Protein AF-A0A496YSN3-F1 (afdb_monomer)

Structure (mmCIF, N/CA/C/O backbone):
data_AF-A0A496YSN3-F1
#
_entry.id   AF-A0A496YSN3-F1
#
loop_
_atom_site.group_PDB
_atom_site.id
_atom_site.type_symbol
_atom_site.label_atom_id
_atom_site.label_alt_id
_atom_site.label_comp_id
_atom_site.label_asym_id
_atom_site.label_entity_id
_atom_site.label_seq_id
_atom_site.pdbx_PDB_ins_code
_atom_site.Cartn_x
_atom_site.Cartn_y
_atom_site.Cartn_z
_atom_site.occupancy
_atom_site.B_iso_or_equiv
_atom_site.auth_seq_id
_atom_site.auth_comp_id
_atom_site.auth_asym_id
_atom_site.auth_atom_id
_atom_site.pdbx_PDB_model_num
ATOM 1 N N . MET A 1 1 ? -10.329 -2.870 -14.175 1.00 47.78 1 MET A N 1
ATOM 2 C CA . MET A 1 1 ? -10.065 -2.255 -12.852 1.00 47.78 1 MET A CA 1
ATOM 3 C C . MET A 1 1 ? -11.138 -2.594 -11.816 1.00 47.78 1 MET A C 1
ATOM 5 O O . MET A 1 1 ? -10.763 -2.886 -10.695 1.00 47.78 1 MET A O 1
ATOM 9 N N . ALA A 1 2 ? -12.436 -2.619 -12.154 1.00 46.38 2 ALA A N 1
ATOM 10 C CA . ALA A 1 2 ? -13.511 -2.840 -11.170 1.00 46.38 2 ALA A CA 1
ATOM 11 C C . ALA A 1 2 ? -13.674 -4.287 -10.649 1.00 46.38 2 ALA A C 1
ATOM 13 O O . ALA A 1 2 ? -14.311 -4.493 -9.624 1.00 46.38 2 ALA A O 1
ATOM 14 N N . GLU A 1 3 ? -13.124 -5.300 -11.326 1.00 49.72 3 GLU A N 1
ATOM 15 C CA . GLU A 1 3 ? -13.381 -6.705 -10.958 1.00 49.72 3 GLU A CA 1
ATOM 16 C C . GLU A 1 3 ? -12.546 -7.220 -9.786 1.00 49.72 3 GLU A C 1
ATOM 18 O O . GLU A 1 3 ? -12.976 -8.143 -9.104 1.00 49.72 3 GLU A O 1
ATOM 23 N N . VAL A 1 4 ? -11.400 -6.590 -9.522 1.00 53.25 4 VAL A N 1
ATOM 24 C CA . VAL A 1 4 ? -10.466 -6.967 -8.446 1.00 53.25 4 VAL A CA 1
ATOM 25 C C . VAL A 1 4 ? -11.091 -6.787 -7.062 1.00 53.25 4 VAL A C 1
ATOM 27 O O . VAL A 1 4 ? -10.633 -7.385 -6.109 1.00 53.25 4 VAL A O 1
ATOM 30 N N . PHE A 1 5 ? -12.146 -5.983 -6.940 1.00 57.41 5 PHE A N 1
ATOM 31 C CA . PHE A 1 5 ? -12.686 -5.571 -5.645 1.00 57.41 5 PHE A CA 1
ATOM 32 C C . PHE A 1 5 ? -14.054 -6.194 -5.329 1.00 57.41 5 PHE A C 1
ATOM 34 O O . PHE A 1 5 ? -14.679 -5.797 -4.350 1.00 57.41 5 PHE A O 1
ATOM 41 N N . LYS A 1 6 ? -14.490 -7.189 -6.133 1.00 52.16 6 LYS A N 1
ATOM 42 C CA . LYS A 1 6 ? -15.790 -7.901 -6.044 1.00 52.16 6 LYS A CA 1
ATOM 43 C C . LYS A 1 6 ? -16.115 -8.503 -4.685 1.00 52.16 6 LYS A C 1
ATOM 45 O O . LYS A 1 6 ? -17.292 -8.652 -4.377 1.00 52.16 6 LYS A O 1
ATOM 50 N N . ASP A 1 7 ? -15.102 -8.753 -3.870 1.00 53.47 7 ASP A N 1
ATOM 51 C CA . ASP A 1 7 ? -15.241 -9.431 -2.585 1.00 53.47 7 ASP A CA 1
ATOM 52 C C . ASP A 1 7 ? -15.244 -8.477 -1.370 1.00 53.47 7 ASP A C 1
ATOM 54 O O . ASP A 1 7 ? -15.430 -8.908 -0.230 1.00 53.47 7 ASP A O 1
ATOM 58 N N . MET A 1 8 ? -15.037 -7.168 -1.575 1.00 57.72 8 MET A N 1
ATOM 59 C CA . MET A 1 8 ? -15.135 -6.188 -0.490 1.00 57.72 8 MET A CA 1
ATOM 60 C C . MET A 1 8 ? -16.610 -5.963 -0.144 1.00 57.72 8 MET A C 1
ATOM 62 O O . MET A 1 8 ? -17.381 -5.533 -1.000 1.00 57.72 8 MET A O 1
ATOM 66 N N . GLU A 1 9 ? -16.983 -6.266 1.105 1.00 50.59 9 GLU A N 1
ATOM 67 C CA . GLU A 1 9 ? -18.349 -6.178 1.641 1.00 50.59 9 GLU A CA 1
ATOM 68 C C . GLU A 1 9 ? -19.124 -4.956 1.117 1.00 50.59 9 GLU A C 1
ATOM 70 O O . GLU A 1 9 ? -18.581 -3.846 1.015 1.00 50.59 9 GLU A O 1
ATOM 75 N N . GLU A 1 10 ? -20.393 -5.196 0.765 1.00 45.56 10 GLU A N 1
ATOM 76 C CA . GLU A 1 10 ? -21.364 -4.263 0.182 1.00 45.56 10 GLU A CA 1
ATOM 77 C C . GLU A 1 10 ? -21.375 -2.902 0.906 1.00 45.56 10 GLU A C 1
ATOM 79 O O . GLU A 1 10 ? -22.113 -2.676 1.858 1.00 45.56 10 GLU A O 1
ATOM 84 N N . GLY A 1 11 ? -20.521 -1.972 0.472 1.00 52.59 11 GLY A N 1
ATOM 85 C CA . GLY A 1 11 ? -20.458 -0.619 1.036 1.00 52.59 11 GLY A CA 1
ATOM 86 C C . GLY A 1 11 ? -19.136 0.120 0.833 1.00 52.59 11 GLY A C 1
ATOM 87 O O . GLY A 1 11 ? -19.124 1.349 0.814 1.00 52.59 11 GLY A O 1
ATOM 88 N N . ASN A 1 12 ? -18.023 -0.591 0.618 1.00 55.81 12 ASN A N 1
ATOM 89 C CA . ASN A 1 12 ? -16.700 0.042 0.461 1.00 55.81 12 ASN A CA 1
ATOM 90 C C . ASN A 1 12 ? -16.291 0.347 -0.992 1.00 55.81 12 ASN A C 1
ATOM 92 O O . ASN A 1 12 ? -15.245 0.951 -1.230 1.00 55.81 12 ASN A O 1
ATOM 96 N N . TRP A 1 13 ? -17.134 -0.015 -1.957 1.00 59.66 13 TRP A N 1
ATOM 97 C CA . TRP A 1 13 ? -16.904 0.131 -3.396 1.00 59.66 13 TRP A CA 1
ATOM 98 C C . TRP A 1 13 ? -16.615 1.553 -3.868 1.00 59.66 13 TRP A C 1
ATOM 100 O O . TRP A 1 13 ? -15.739 1.757 -4.705 1.00 59.66 13 TRP A O 1
ATOM 110 N N . ASP A 1 14 ? -17.301 2.538 -3.292 1.00 67.25 14 ASP A N 1
ATOM 111 C CA . ASP A 1 14 ? -17.106 3.956 -3.614 1.00 67.25 14 ASP A CA 1
ATOM 112 C C . ASP A 1 14 ? -15.719 4.470 -3.176 1.00 67.25 14 ASP A C 1
ATOM 114 O O . ASP A 1 14 ? -15.142 5.379 -3.773 1.00 67.25 14 ASP A O 1
ATOM 118 N N . ARG A 1 15 ? -15.123 3.832 -2.160 1.00 73.25 15 ARG A N 1
ATOM 119 C CA . ARG A 1 15 ? -13.847 4.258 -1.569 1.00 73.25 15 ARG A CA 1
ATOM 120 C C . ARG A 1 15 ? -12.636 3.681 -2.283 1.00 73.25 15 ARG A C 1
ATOM 122 O O . ARG A 1 15 ? -11.553 4.243 -2.164 1.00 73.25 15 ARG A O 1
ATOM 129 N N . VAL A 1 16 ? -12.797 2.602 -3.047 1.00 72.75 16 VAL A N 1
ATOM 130 C CA . VAL A 1 16 ? -11.694 1.935 -3.753 1.00 72.75 16 VAL A CA 1
ATOM 131 C C . VAL A 1 16 ? -11.078 2.810 -4.857 1.00 72.75 16 VAL A C 1
ATOM 133 O O . VAL A 1 16 ? -9.854 2.947 -4.871 1.00 72.75 16 VAL A O 1
ATOM 136 N N . PRO A 1 17 ? -11.846 3.461 -5.755 1.00 75.50 17 PRO A N 1
ATOM 137 C CA . PRO A 1 17 ? -11.270 4.390 -6.729 1.00 75.50 17 PRO A CA 1
ATOM 138 C C . PRO A 1 17 ? -10.507 5.533 -6.051 1.00 75.50 17 PRO A C 1
ATOM 140 O O . PRO A 1 17 ? -9.407 5.891 -6.469 1.00 75.50 17 PRO A O 1
ATOM 143 N N . LYS A 1 18 ? -11.063 6.058 -4.953 1.00 81.38 18 LYS A N 1
ATOM 144 C CA . LYS A 1 18 ? -10.453 7.134 -4.167 1.00 81.38 18 LYS A CA 1
ATOM 145 C C . LYS A 1 18 ? -9.177 6.681 -3.458 1.00 81.38 18 LYS A C 1
ATOM 147 O O . LYS A 1 18 ? -8.200 7.423 -3.442 1.00 81.38 18 LYS A O 1
ATOM 152 N N . LEU A 1 19 ? -9.157 5.451 -2.943 1.00 82.44 19 LEU A N 1
ATOM 153 C CA . LEU A 1 19 ? -7.966 4.799 -2.402 1.00 82.44 19 LEU A CA 1
ATOM 154 C C . LEU A 1 19 ? -6.875 4.732 -3.472 1.00 82.44 19 LEU A C 1
ATOM 156 O O . LEU A 1 19 ? -5.779 5.226 -3.241 1.00 82.44 19 LEU A O 1
ATOM 160 N N . VAL A 1 20 ? -7.178 4.182 -4.651 1.00 80.75 20 VAL A N 1
ATOM 161 C CA . VAL A 1 20 ? -6.218 4.070 -5.761 1.00 80.75 20 VAL A CA 1
ATOM 162 C C . VAL A 1 20 ? -5.677 5.448 -6.156 1.00 80.75 20 VAL A C 1
ATOM 164 O O . VAL A 1 20 ? -4.465 5.608 -6.274 1.00 80.75 20 VAL A O 1
ATOM 167 N N . GLU A 1 21 ? -6.526 6.472 -6.265 1.00 83.19 21 GLU A N 1
ATOM 168 C CA . GLU A 1 21 ? -6.072 7.839 -6.551 1.00 83.19 21 GLU A CA 1
ATOM 169 C C . GLU A 1 21 ? -5.128 8.383 -5.462 1.00 83.19 21 GLU A C 1
ATOM 171 O O . GLU A 1 21 ? -4.058 8.915 -5.770 1.00 83.19 21 GLU A O 1
ATOM 176 N N . MET A 1 22 ? -5.483 8.224 -4.182 1.00 83.19 22 MET A N 1
ATOM 177 C CA . MET A 1 22 ? -4.655 8.677 -3.058 1.00 83.19 22 MET A CA 1
ATOM 178 C C . MET A 1 22 ? -3.320 7.929 -2.983 1.00 83.19 22 MET A C 1
ATOM 180 O O . MET A 1 22 ? -2.295 8.542 -2.686 1.00 83.19 22 MET A O 1
ATOM 184 N N . LEU A 1 23 ? -3.304 6.632 -3.306 1.00 83.12 23 LEU A N 1
ATOM 185 C CA . LEU A 1 23 ? -2.076 5.846 -3.428 1.00 83.12 23 LEU A CA 1
ATOM 186 C C . LEU A 1 23 ? -1.198 6.372 -4.570 1.00 83.12 23 LEU A C 1
ATOM 188 O O . LEU A 1 23 ? 0.004 6.535 -4.380 1.00 83.12 23 LEU A O 1
ATOM 192 N N . GLY A 1 24 ? -1.795 6.706 -5.718 1.00 81.75 24 GLY A N 1
ATOM 193 C CA . GLY A 1 24 ? -1.094 7.318 -6.849 1.00 81.75 24 GLY A CA 1
ATOM 194 C C . GLY A 1 24 ? -0.461 8.668 -6.500 1.00 81.75 24 GLY A C 1
ATOM 195 O O . GLY A 1 24 ? 0.702 8.900 -6.817 1.00 81.75 24 GLY A O 1
ATOM 196 N N . ARG A 1 25 ? -1.191 9.541 -5.790 1.00 81.38 25 ARG A N 1
ATOM 197 C CA . ARG A 1 25 ? -0.677 10.845 -5.321 1.00 81.38 25 ARG A CA 1
ATOM 198 C C . ARG A 1 25 ? 0.387 10.713 -4.229 1.00 81.38 25 ARG A C 1
ATOM 200 O O . ARG A 1 25 ? 1.295 11.534 -4.159 1.00 81.38 25 ARG A O 1
ATOM 207 N N . GLY A 1 26 ? 0.246 9.718 -3.355 1.00 76.50 26 GLY A N 1
ATOM 208 C CA . GLY A 1 26 ? 1.165 9.455 -2.248 1.00 76.50 26 GLY A CA 1
ATOM 209 C C . GLY A 1 26 ? 2.425 8.689 -2.650 1.00 76.50 26 GLY A C 1
ATOM 210 O O . GLY A 1 26 ? 3.349 8.586 -1.843 1.00 76.50 26 GLY A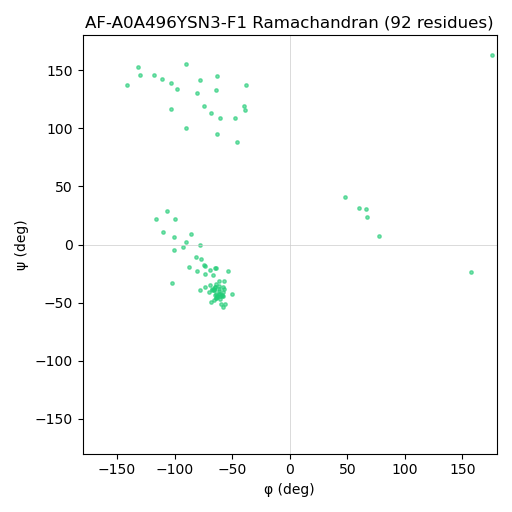 O 1
ATOM 211 N N . ALA A 1 27 ? 2.471 8.146 -3.868 1.00 80.25 27 ALA A N 1
ATOM 212 C CA . ALA A 1 27 ? 3.624 7.420 -4.368 1.00 80.25 27 ALA A CA 1
ATOM 213 C C . ALA A 1 27 ? 4.712 8.370 -4.871 1.00 80.25 27 ALA A C 1
ATOM 215 O O . ALA A 1 27 ? 4.482 9.249 -5.701 1.00 80.25 27 ALA A O 1
ATOM 216 N N . MET A 1 28 ? 5.941 8.144 -4.416 1.00 76.25 28 MET A N 1
ATOM 217 C CA . MET A 1 28 ? 7.108 8.903 -4.851 1.00 76.25 28 MET A CA 1
ATOM 218 C C . MET A 1 28 ? 7.904 8.060 -5.844 1.00 76.25 28 MET A C 1
ATOM 220 O O . MET A 1 28 ? 8.377 6.973 -5.516 1.00 76.25 28 MET A O 1
ATOM 224 N N . GLY A 1 29 ? 8.014 8.532 -7.088 1.00 76.94 29 GLY A N 1
ATOM 225 C CA . GLY A 1 29 ? 8.689 7.780 -8.153 1.00 76.94 29 GLY A CA 1
ATOM 226 C C . GLY A 1 29 ? 8.043 6.420 -8.445 1.00 76.94 29 GLY A C 1
ATOM 227 O O . GLY A 1 29 ? 8.751 5.474 -8.768 1.00 76.94 29 GLY A O 1
ATOM 228 N N . GLY A 1 30 ? 6.720 6.305 -8.270 1.00 82.44 30 GLY A N 1
ATOM 229 C CA . GLY A 1 30 ? 5.981 5.052 -8.456 1.00 82.44 30 GLY A CA 1
ATOM 230 C C . GLY A 1 30 ? 6.109 4.059 -7.298 1.00 82.44 30 GLY A C 1
ATOM 231 O O . GLY A 1 30 ? 5.622 2.943 -7.417 1.00 82.44 30 GLY A O 1
ATOM 232 N N . ARG A 1 31 ? 6.732 4.440 -6.176 1.00 84.38 31 ARG A N 1
ATOM 233 C CA . ARG A 1 31 ? 6.882 3.589 -4.989 1.00 84.38 31 ARG A CA 1
ATOM 234 C C . ARG A 1 31 ? 6.054 4.108 -3.821 1.00 84.38 31 ARG A C 1
ATOM 236 O O . ARG A 1 31 ? 5.964 5.316 -3.603 1.00 84.38 31 ARG A O 1
ATOM 243 N N . ILE A 1 32 ? 5.481 3.190 -3.050 1.00 86.25 32 ILE A N 1
ATOM 244 C CA . ILE A 1 32 ? 4.666 3.481 -1.871 1.00 86.25 32 ILE A CA 1
ATOM 245 C C . ILE A 1 32 ? 4.946 2.473 -0.754 1.00 86.25 32 ILE A C 1
ATOM 247 O O . ILE A 1 32 ? 5.073 1.275 -0.996 1.00 86.25 32 ILE A O 1
ATOM 251 N N . SER A 1 33 ? 5.061 2.937 0.489 1.00 86.25 33 SER A N 1
ATOM 252 C CA . SER A 1 33 ? 5.300 2.055 1.634 1.00 86.25 33 SER A CA 1
ATOM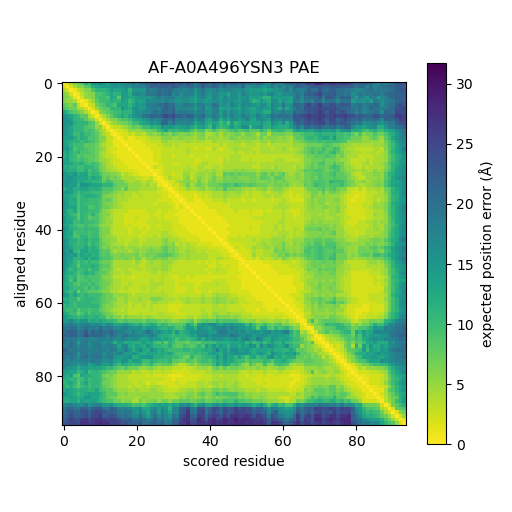 253 C C . SER A 1 33 ? 4.006 1.565 2.270 1.00 86.25 33 SER A C 1
ATOM 255 O O . SER A 1 33 ? 2.967 2.224 2.212 1.00 86.25 33 SER A O 1
ATOM 257 N N . ALA A 1 34 ? 4.076 0.419 2.948 1.00 83.75 34 ALA A N 1
ATOM 258 C CA . ALA A 1 34 ? 2.954 -0.118 3.712 1.00 83.75 34 ALA A CA 1
ATOM 259 C C . ALA A 1 34 ? 2.442 0.855 4.787 1.00 83.75 34 ALA A C 1
ATOM 261 O O . ALA A 1 34 ? 1.246 0.875 5.069 1.00 83.75 34 ALA A O 1
ATOM 262 N N . LEU A 1 35 ? 3.322 1.683 5.364 1.00 84.81 35 LEU A N 1
ATOM 263 C CA . LEU A 1 35 ? 2.917 2.750 6.281 1.00 84.81 35 LEU A CA 1
ATOM 264 C C . LEU A 1 35 ? 2.032 3.776 5.576 1.00 84.81 35 LEU A C 1
ATOM 266 O O . LEU A 1 35 ? 0.978 4.121 6.101 1.00 84.81 35 LEU A O 1
ATOM 270 N N . LYS A 1 36 ? 2.407 4.208 4.367 1.00 84.69 36 LYS A N 1
ATOM 271 C CA . LYS A 1 36 ? 1.602 5.177 3.624 1.00 84.69 36 LYS A CA 1
ATOM 272 C C . LYS A 1 36 ? 0.248 4.604 3.214 1.00 84.69 36 LYS A C 1
ATOM 274 O O . LYS A 1 36 ? -0.763 5.284 3.337 1.00 84.69 36 LYS A O 1
ATOM 279 N N . ILE A 1 37 ? 0.211 3.331 2.815 1.00 85.81 37 ILE A N 1
ATOM 280 C CA . ILE A 1 37 ? -1.046 2.614 2.550 1.00 85.81 37 ILE A CA 1
ATOM 281 C C . ILE A 1 37 ? -1.928 2.597 3.808 1.00 85.81 37 ILE A C 1
ATOM 283 O O . ILE A 1 37 ? -3.118 2.892 3.720 1.00 85.81 37 ILE A O 1
ATOM 287 N N . LYS A 1 38 ? -1.349 2.315 4.984 1.00 86.56 38 LYS A N 1
ATOM 288 C CA . LYS A 1 38 ? -2.060 2.348 6.273 1.00 86.56 38 LYS A CA 1
ATOM 289 C C . LYS A 1 38 ? -2.617 3.731 6.600 1.00 86.56 38 LYS A C 1
ATOM 291 O O . LYS A 1 38 ? -3.754 3.812 7.053 1.00 86.56 38 LYS A O 1
ATOM 296 N N . GLU A 1 39 ? -1.854 4.798 6.367 1.00 87.50 39 GLU A N 1
ATOM 297 C CA . GLU A 1 39 ? -2.329 6.174 6.559 1.00 87.50 39 GLU A CA 1
ATOM 298 C C . GLU A 1 39 ? -3.538 6.475 5.673 1.00 87.50 39 GLU A C 1
ATOM 300 O O . GLU A 1 39 ? -4.582 6.864 6.190 1.00 87.50 39 GLU A O 1
ATOM 305 N N . VAL A 1 40 ? -3.442 6.198 4.369 1.00 86.75 40 VAL A N 1
ATOM 306 C CA . VAL A 1 40 ? -4.545 6.437 3.424 1.00 86.75 40 VAL A CA 1
ATOM 307 C C . VAL A 1 40 ? -5.779 5.608 3.798 1.00 86.75 40 VAL A C 1
ATOM 309 O O . VAL A 1 40 ? -6.900 6.114 3.800 1.00 86.75 40 VAL A O 1
ATOM 312 N N . CYS A 1 41 ? -5.596 4.342 4.179 1.00 84.88 41 CYS A N 1
ATOM 313 C CA . CYS A 1 41 ? -6.705 3.506 4.637 1.00 84.88 41 CYS A CA 1
ATOM 314 C C . CYS A 1 41 ? -7.321 4.037 5.937 1.00 84.88 41 CYS A C 1
ATOM 316 O O . CYS A 1 41 ? -8.537 3.981 6.095 1.00 84.88 41 CYS A O 1
ATOM 318 N N . LYS A 1 42 ? -6.520 4.584 6.859 1.00 85.81 42 LYS A N 1
ATOM 319 C CA . LYS A 1 42 ? -7.025 5.239 8.073 1.00 85.81 42 LYS A CA 1
ATOM 320 C C . LYS A 1 42 ? -7.872 6.466 7.729 1.00 85.81 42 LYS A C 1
ATOM 322 O O . LYS A 1 42 ? -8.950 6.614 8.296 1.00 85.81 42 LYS A O 1
ATOM 327 N N . GLU A 1 43 ? -7.423 7.302 6.793 1.00 85.44 43 GLU A N 1
ATOM 328 C CA . GLU A 1 43 ? -8.165 8.485 6.326 1.00 85.44 43 GLU A CA 1
ATOM 329 C C . GLU A 1 43 ? -9.511 8.122 5.679 1.00 85.44 43 GLU A C 1
ATOM 331 O O . GLU A 1 43 ? -10.483 8.861 5.810 1.00 85.44 43 GLU A O 1
ATOM 336 N N . LEU A 1 44 ? -9.594 6.955 5.035 1.00 82.06 44 LEU A N 1
ATOM 337 C CA . LEU A 1 44 ? -10.820 6.445 4.413 1.00 82.06 44 LEU A CA 1
ATOM 338 C C . LEU A 1 44 ? -11.684 5.582 5.353 1.00 82.06 44 LEU A C 1
ATOM 340 O O . LEU A 1 44 ? -12.716 5.057 4.925 1.00 82.06 44 LEU A O 1
ATOM 344 N N . GLY A 1 45 ? -11.287 5.420 6.621 1.00 82.81 45 GLY A N 1
ATOM 345 C CA . GLY A 1 45 ? -11.995 4.581 7.593 1.00 82.81 45 GLY A CA 1
ATOM 346 C C . GLY A 1 45 ? -11.956 3.084 7.260 1.00 82.81 45 GLY A C 1
ATOM 347 O O . GLY A 1 45 ? -12.903 2.368 7.558 1.00 82.81 45 GLY A O 1
ATOM 348 N N . MET A 1 46 ? -10.887 2.620 6.607 1.00 80.50 46 MET A N 1
ATOM 349 C CA . MET A 1 46 ? -10.676 1.247 6.119 1.00 80.50 46 MET A CA 1
ATOM 350 C C . MET A 1 46 ? -9.486 0.556 6.808 1.00 80.50 46 MET A C 1
ATOM 352 O O . MET A 1 46 ? -8.894 -0.369 6.254 1.00 80.50 46 MET A O 1
ATOM 356 N N . LEU A 1 47 ? -9.088 1.019 7.999 1.00 79.69 47 LEU A N 1
ATOM 357 C CA . LEU A 1 47 ? -7.885 0.536 8.689 1.00 79.69 47 LEU A CA 1
ATOM 358 C C . LEU A 1 47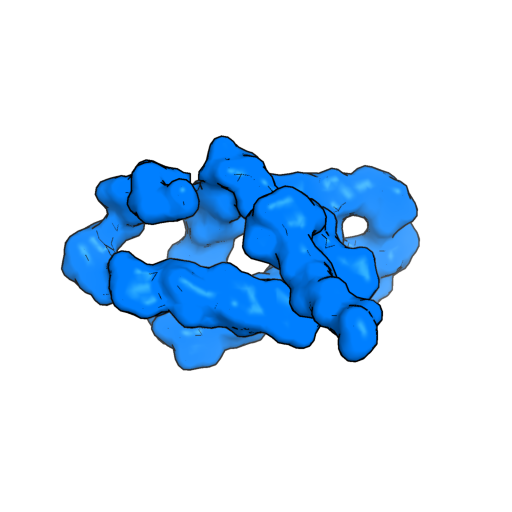 ? -7.920 -0.980 8.956 1.00 79.69 47 LEU A C 1
ATOM 360 O O . LEU A 1 47 ? -6.895 -1.645 8.831 1.00 79.69 47 LEU A O 1
ATOM 364 N N . GLU A 1 48 ? -9.095 -1.525 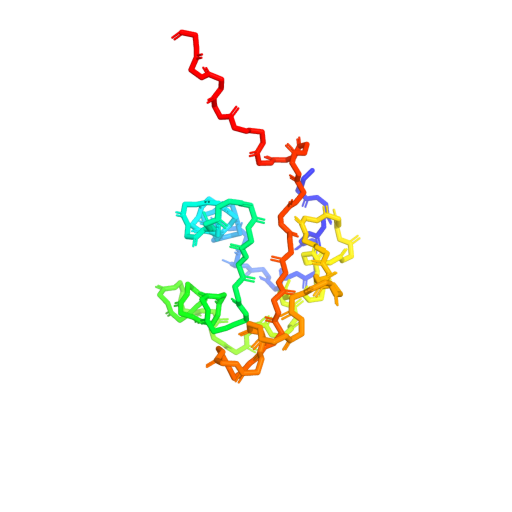9.270 1.00 80.19 48 GLU A N 1
ATOM 365 C CA . GLU A 1 48 ? -9.295 -2.955 9.551 1.00 80.19 48 GLU A CA 1
ATOM 366 C C . GLU A 1 48 ? -9.139 -3.836 8.302 1.00 80.19 48 GLU A C 1
ATOM 368 O O . GLU A 1 48 ? -8.826 -5.018 8.405 1.00 80.19 48 GLU A O 1
ATOM 373 N N . 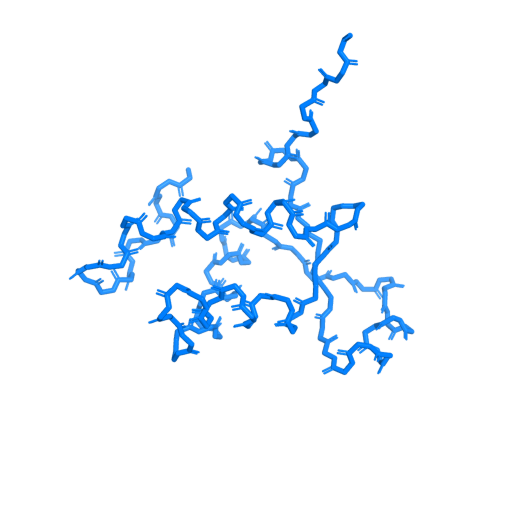ALA A 1 49 ? -9.293 -3.253 7.109 1.00 80.38 49 ALA A N 1
ATOM 374 C CA . ALA A 1 49 ? -9.210 -3.956 5.834 1.00 80.38 49 ALA A CA 1
ATOM 375 C C . ALA A 1 49 ? -7.855 -3.781 5.127 1.00 80.38 49 ALA A C 1
ATOM 377 O O . ALA A 1 49 ? -7.717 -4.223 3.989 1.00 80.38 49 ALA A O 1
ATOM 378 N N . VAL A 1 50 ? -6.854 -3.144 5.753 1.00 83.50 50 VAL A N 1
ATOM 379 C CA . VAL A 1 50 ? -5.569 -2.818 5.102 1.00 83.50 50 VAL A CA 1
ATOM 380 C C . VAL A 1 50 ? -4.878 -4.047 4.524 1.00 83.50 50 VAL A C 1
ATOM 382 O O . VAL A 1 50 ? -4.466 -4.025 3.366 1.00 83.50 50 VAL A O 1
ATOM 385 N N . ASP A 1 51 ? -4.718 -5.109 5.312 1.00 84.38 51 ASP A N 1
ATOM 38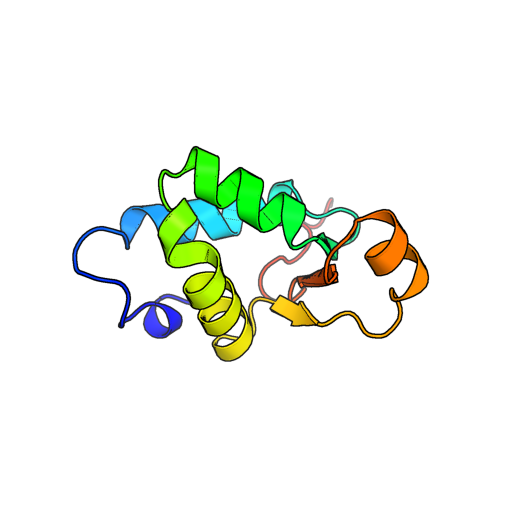6 C CA . ASP A 1 51 ? -3.983 -6.293 4.862 1.00 84.38 51 ASP A CA 1
ATOM 387 C C . ASP A 1 51 ? -4.715 -7.000 3.712 1.00 84.38 51 ASP A C 1
ATOM 389 O O . ASP A 1 51 ? -4.083 -7.403 2.732 1.00 84.38 51 ASP A O 1
ATOM 393 N N . ARG A 1 52 ? -6.055 -7.047 3.771 1.00 83.62 52 ARG A N 1
ATOM 394 C CA . ARG A 1 52 ? -6.900 -7.547 2.677 1.00 83.62 52 ARG A CA 1
ATOM 395 C C . ARG A 1 52 ? -6.762 -6.672 1.431 1.00 83.62 52 ARG A C 1
ATOM 397 O O . ARG A 1 52 ? -6.520 -7.194 0.354 1.00 83.62 52 ARG A O 1
ATOM 404 N N . LEU A 1 53 ? -6.815 -5.349 1.573 1.00 83.00 53 LEU A N 1
ATOM 405 C CA . LEU A 1 53 ? -6.628 -4.399 0.474 1.00 83.00 53 LEU A CA 1
ATOM 406 C C . LEU A 1 53 ? -5.267 -4.551 -0.200 1.00 83.00 53 LEU A C 1
ATOM 408 O O . LEU A 1 53 ? -5.187 -4.550 -1.421 1.00 83.00 53 LEU A O 1
ATOM 412 N N . ILE A 1 54 ? -4.190 -4.705 0.571 1.00 85.19 54 ILE A N 1
ATOM 413 C CA . ILE A 1 54 ? -2.854 -4.942 0.013 1.00 85.19 54 ILE A CA 1
ATOM 414 C C . ILE A 1 54 ? -2.830 -6.250 -0.787 1.00 85.19 54 ILE A C 1
ATOM 416 O O . ILE A 1 54 ? -2.213 -6.292 -1.853 1.00 85.19 54 ILE A O 1
ATOM 420 N N . ALA A 1 55 ? -3.491 -7.304 -0.300 1.00 85.88 55 ALA A N 1
ATOM 421 C CA . ALA A 1 55 ? -3.601 -8.570 -1.018 1.00 85.88 55 ALA A CA 1
ATOM 422 C C . ALA A 1 55 ? -4.388 -8.419 -2.331 1.00 85.88 55 ALA A C 1
ATOM 424 O O . ALA A 1 55 ? -3.892 -8.844 -3.371 1.00 85.88 55 ALA A O 1
ATOM 425 N N . GLU A 1 56 ? -5.530 -7.731 -2.311 1.00 84.44 56 GLU A N 1
ATOM 426 C CA . GLU A 1 56 ? -6.346 -7.483 -3.507 1.00 84.44 56 GLU A CA 1
ATOM 427 C C . GLU A 1 56 ? -5.608 -6.603 -4.524 1.00 84.44 56 GLU A C 1
ATOM 429 O O . GLU A 1 56 ? -5.563 -6.912 -5.712 1.00 84.44 56 GLU A O 1
ATOM 434 N N . LEU A 1 57 ? -4.941 -5.536 -4.069 1.00 85.00 57 LEU A N 1
ATOM 435 C CA . LEU A 1 57 ? -4.133 -4.667 -4.929 1.00 85.00 57 LEU A CA 1
ATOM 436 C C . LEU A 1 57 ? -2.980 -5.436 -5.585 1.00 85.00 57 LEU A C 1
ATOM 438 O O . LEU A 1 57 ? -2.647 -5.172 -6.741 1.00 85.00 57 LEU A O 1
ATOM 442 N N . LYS A 1 58 ? -2.379 -6.396 -4.876 1.00 86.94 58 LYS A N 1
ATOM 443 C CA . LYS A 1 58 ? -1.381 -7.307 -5.447 1.00 86.94 58 LYS A CA 1
ATOM 444 C C . LYS A 1 58 ? -2.001 -8.270 -6.454 1.00 86.94 58 LYS A C 1
ATOM 446 O O . LYS A 1 58 ? -1.483 -8.397 -7.559 1.00 86.94 58 LYS A O 1
ATOM 451 N N . ALA A 1 59 ? -3.098 -8.930 -6.086 1.00 85.06 59 ALA A N 1
ATOM 452 C CA . ALA A 1 59 ? -3.785 -9.908 -6.925 1.00 85.06 59 ALA A CA 1
ATOM 453 C C . ALA A 1 59 ? -4.300 -9.280 -8.230 1.00 85.06 59 ALA A C 1
ATOM 455 O O . ALA A 1 59 ? -4.179 -9.870 -9.300 1.00 85.06 59 ALA A O 1
ATOM 456 N N . GLY A 1 60 ? -4.793 -8.044 -8.157 1.00 83.56 60 GLY A N 1
ATOM 457 C CA . GLY A 1 60 ? -5.232 -7.258 -9.305 1.00 83.56 60 GLY A CA 1
ATOM 458 C C . GLY A 1 60 ? -4.119 -6.620 -10.129 1.00 83.56 60 GLY A C 1
ATOM 459 O O . GLY A 1 60 ? -4.419 -5.911 -11.089 1.00 83.56 60 GLY A O 1
ATOM 460 N N . GLY A 1 61 ? -2.851 -6.813 -9.753 1.00 85.81 61 GLY A N 1
ATOM 461 C CA . GLY A 1 61 ? -1.706 -6.228 -10.447 1.00 85.81 61 GLY A CA 1
ATOM 462 C C . GLY A 1 61 ? -1.622 -4.705 -10.329 1.00 85.81 61 GLY A C 1
ATOM 463 O O . GLY A 1 61 ? -1.031 -4.064 -11.195 1.00 85.81 61 GLY A O 1
ATOM 464 N N . VAL A 1 62 ? -2.222 -4.114 -9.292 1.00 86.31 62 VAL A N 1
ATOM 465 C CA . VAL A 1 62 ? -2.148 -2.673 -9.008 1.00 86.31 62 VAL A CA 1
ATOM 466 C C . VAL A 1 62 ? -0.816 -2.312 -8.366 1.00 86.31 62 VAL A C 1
ATOM 468 O O . VAL A 1 62 ? -0.227 -1.285 -8.706 1.00 86.31 62 VAL A O 1
ATOM 471 N N . ILE A 1 63 ? -0.333 -3.177 -7.472 1.00 88.69 63 ILE A N 1
ATOM 472 C CA . ILE A 1 63 ? 0.953 -3.022 -6.797 1.00 88.69 63 ILE A CA 1
ATOM 473 C C . ILE A 1 63 ? 1.775 -4.312 -6.848 1.00 88.69 63 ILE A C 1
ATOM 475 O O . ILE A 1 63 ? 1.230 -5.414 -6.849 1.00 88.69 63 ILE A O 1
ATOM 479 N N . SER A 1 64 ? 3.095 -4.183 -6.797 1.00 88.19 64 SER A N 1
ATOM 480 C CA . SER A 1 64 ? 4.046 -5.295 -6.700 1.00 88.19 64 SER A CA 1
ATOM 481 C C . SER A 1 64 ? 5.052 -5.051 -5.570 1.00 88.19 64 SER A C 1
ATOM 483 O O . SER A 1 64 ? 5.393 -3.905 -5.298 1.00 88.19 64 SER A O 1
ATOM 485 N N . PRO A 1 65 ? 5.526 -6.084 -4.852 1.00 84.06 65 PRO A N 1
ATOM 486 C CA . PRO A 1 65 ? 6.559 -5.905 -3.833 1.00 84.06 65 PRO A CA 1
ATOM 487 C C . PRO A 1 65 ? 7.876 -5.433 -4.464 1.00 84.06 65 PRO A C 1
ATOM 489 O O . PRO A 1 65 ? 8.336 -6.027 -5.436 1.00 84.06 65 PRO A O 1
ATOM 492 N N . SER A 1 66 ? 8.50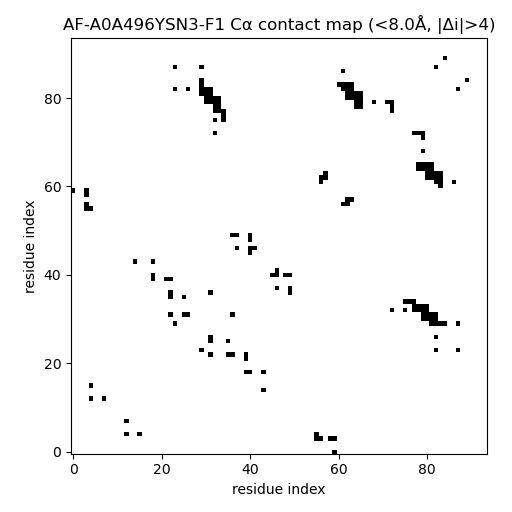0 -4.406 -3.882 1.00 81.38 66 SER A N 1
ATOM 493 C CA . SER A 1 66 ? 9.776 -3.881 -4.372 1.00 81.38 66 SER A CA 1
ATOM 494 C C . SER A 1 66 ? 10.957 -4.580 -3.702 1.00 81.38 66 SER A C 1
ATOM 496 O O . SER A 1 66 ? 11.325 -4.277 -2.565 1.00 81.38 66 SER A O 1
ATOM 498 N N . LEU A 1 67 ? 11.554 -5.548 -4.403 1.00 66.62 67 LEU A N 1
ATOM 499 C CA . LEU A 1 67 ? 12.660 -6.363 -3.881 1.00 66.62 67 LEU A CA 1
ATOM 500 C C . LEU A 1 67 ? 13.994 -5.596 -3.817 1.00 66.62 67 LEU A C 1
ATOM 502 O O . LEU A 1 67 ? 14.838 -5.907 -2.982 1.00 66.62 67 LEU A O 1
ATOM 506 N N . GLY A 1 68 ? 14.175 -4.564 -4.649 1.00 62.81 68 GLY A N 1
ATOM 507 C CA . GLY A 1 68 ? 15.374 -3.714 -4.650 1.00 62.81 68 GLY A CA 1
ATOM 508 C C . GLY A 1 68 ? 15.422 -2.682 -3.517 1.00 62.81 68 GLY A C 1
ATOM 509 O O . GLY A 1 68 ? 16.470 -2.095 -3.263 1.00 62.81 68 GLY A O 1
ATOM 510 N N . SER A 1 69 ? 14.311 -2.471 -2.806 1.00 61.00 69 SER A N 1
ATOM 511 C CA . SER A 1 69 ? 14.176 -1.428 -1.781 1.00 61.00 69 SER A CA 1
ATOM 512 C C . SER A 1 69 ? 14.339 -1.942 -0.348 1.00 61.00 69 SER A C 1
ATOM 514 O O . SER A 1 69 ? 13.894 -1.289 0.589 1.00 61.00 69 SER A O 1
ATOM 516 N 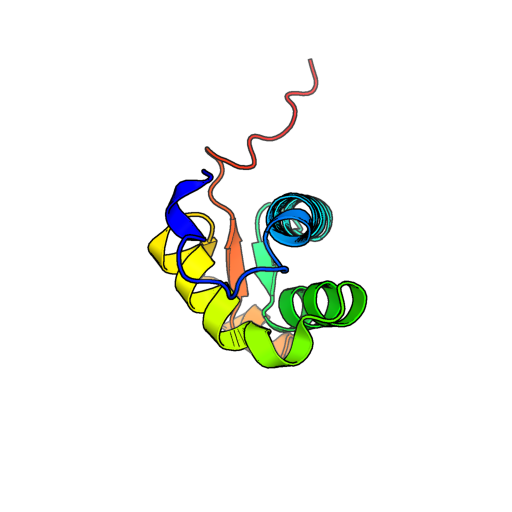N . PHE A 1 70 ? 15.003 -3.082 -0.134 1.00 60.50 70 PHE A N 1
ATOM 517 C CA . PHE A 1 70 ? 15.270 -3.635 1.205 1.00 60.50 70 PHE A CA 1
ATOM 518 C C . PHE A 1 70 ? 15.893 -2.636 2.215 1.00 60.50 70 PHE A C 1
ATOM 520 O O . PHE A 1 70 ? 15.427 -2.582 3.360 1.00 60.50 70 PHE A O 1
ATOM 527 N N . PRO A 1 71 ? 16.881 -1.794 1.837 1.00 63.41 71 PRO A N 1
ATOM 528 C CA . PRO A 1 71 ? 17.445 -0.789 2.745 1.00 63.41 71 PRO A CA 1
ATOM 529 C C . PRO A 1 71 ? 16.426 0.295 3.134 1.00 63.41 71 PRO A C 1
ATOM 531 O O . PRO A 1 71 ? 16.363 0.721 4.288 1.00 63.41 71 PRO A O 1
ATOM 534 N N . GLU A 1 72 ? 15.593 0.717 2.181 1.00 61.41 72 GLU A N 1
ATOM 535 C CA . GLU A 1 72 ? 14.528 1.705 2.385 1.00 61.41 72 GLU A CA 1
ATOM 536 C C . GLU A 1 72 ? 13.352 1.114 3.178 1.00 61.41 72 GLU A C 1
ATOM 538 O O . GLU A 1 72 ? 12.801 1.786 4.045 1.00 61.41 72 GLU A O 1
ATOM 543 N N . ALA A 1 73 ? 13.005 -0.158 2.961 1.00 61.38 73 ALA A N 1
ATOM 544 C CA . ALA A 1 73 ? 11.959 -0.874 3.694 1.00 61.38 73 ALA A CA 1
ATOM 545 C C . ALA A 1 73 ? 12.312 -1.018 5.183 1.00 61.38 73 ALA A C 1
ATOM 547 O O . ALA A 1 73 ? 11.448 -0.921 6.057 1.00 61.38 73 ALA A O 1
ATOM 548 N N . THR A 1 74 ? 13.605 -1.177 5.478 1.00 62.28 74 THR A N 1
ATOM 549 C CA . THR A 1 74 ? 14.123 -1.223 6.850 1.00 62.28 74 THR A CA 1
ATOM 550 C C . THR A 1 74 ? 14.040 0.153 7.523 1.00 62.28 74 THR A C 1
ATOM 552 O O . THR A 1 74 ? 13.605 0.248 8.670 1.00 62.28 74 THR A O 1
ATOM 555 N N . GLN A 1 75 ? 14.362 1.237 6.803 1.00 64.06 75 GLN A N 1
ATOM 556 C CA . GLN A 1 75 ? 14.205 2.612 7.308 1.00 64.06 75 GLN A CA 1
ATOM 557 C C . GLN A 1 75 ? 12.737 3.013 7.501 1.00 64.06 75 GLN A C 1
ATOM 559 O O . GLN A 1 75 ? 12.397 3.652 8.494 1.00 64.06 75 GLN A O 1
ATOM 564 N N . GLN A 1 76 ? 11.854 2.600 6.591 1.00 66.75 76 GLN A N 1
ATOM 565 C CA . GLN A 1 76 ? 10.418 2.876 6.663 1.00 66.75 76 GLN A CA 1
ATOM 566 C C . GLN A 1 76 ? 9.638 1.850 7.500 1.00 66.75 76 GLN A C 1
ATOM 568 O O . GLN A 1 76 ? 8.411 1.883 7.508 1.00 66.75 76 GLN A O 1
ATOM 573 N N . ARG A 1 77 ? 10.324 0.946 8.219 1.00 69.06 77 ARG A N 1
ATOM 574 C CA . ARG A 1 77 ? 9.727 -0.068 9.110 1.00 69.06 77 ARG A CA 1
ATOM 575 C C . ARG A 1 77 ? 8.565 -0.844 8.471 1.00 69.06 77 ARG A C 1
ATOM 577 O O . ARG A 1 77 ? 7.549 -1.101 9.118 1.00 69.06 77 ARG A O 1
ATOM 584 N N . GLY A 1 78 ? 8.694 -1.215 7.201 1.00 73.81 78 GLY A N 1
ATOM 585 C CA . GLY A 1 78 ? 7.646 -1.943 6.497 1.00 73.81 78 GLY A CA 1
ATOM 586 C C . GLY A 1 78 ? 7.952 -2.177 5.020 1.00 73.81 78 GLY A C 1
ATOM 587 O O . GLY A 1 78 ? 8.828 -1.522 4.456 1.00 73.81 78 GLY A O 1
ATOM 588 N N . PRO A 1 79 ? 7.235 -3.114 4.375 1.00 81.06 79 PRO A N 1
ATOM 589 C CA . PRO A 1 79 ? 7.457 -3.421 2.972 1.00 81.06 79 PRO A CA 1
ATOM 590 C C . PRO A 1 79 ? 7.143 -2.216 2.080 1.00 81.06 79 PRO A C 1
ATOM 592 O O . PRO A 1 79 ? 6.220 -1.439 2.347 1.00 81.06 79 PRO A O 1
ATOM 595 N N . ILE A 1 80 ? 7.922 -2.088 1.009 1.00 86.06 80 ILE A N 1
ATOM 596 C CA . ILE A 1 80 ? 7.724 -1.100 -0.050 1.00 86.06 80 ILE A CA 1
ATOM 597 C C . ILE A 1 80 ? 7.113 -1.807 -1.254 1.00 86.06 80 ILE A C 1
ATOM 599 O O . ILE A 1 80 ? 7.496 -2.926 -1.604 1.00 86.06 80 ILE A O 1
ATOM 603 N N . TYR A 1 81 ? 6.159 -1.134 -1.876 1.00 88.25 81 TYR A N 1
ATOM 604 C CA . TYR A 1 81 ? 5.459 -1.581 -3.061 1.00 88.25 81 TYR A CA 1
ATOM 605 C C . TYR A 1 81 ? 5.721 -0.622 -4.218 1.00 88.25 81 TYR A C 1
ATOM 607 O O . TYR A 1 81 ? 5.852 0.585 -4.031 1.00 88.25 81 TYR A O 1
ATOM 615 N N . GLU A 1 82 ? 5.779 -1.170 -5.418 1.00 88.75 82 GLU A N 1
ATOM 616 C CA . GLU A 1 82 ? 5.790 -0.443 -6.678 1.00 88.75 82 GLU A CA 1
ATOM 617 C C . GLU A 1 82 ? 4.377 -0.423 -7.246 1.00 88.75 82 GLU A C 1
ATOM 619 O O . GLU A 1 82 ? 3.687 -1.441 -7.256 1.00 88.75 82 GLU A O 1
ATOM 624 N N . LEU A 1 83 ? 3.939 0.746 -7.693 1.00 86.75 83 LEU A N 1
ATOM 625 C CA . LEU A 1 83 ? 2.694 0.929 -8.416 1.00 86.75 83 LEU A CA 1
ATOM 626 C C . LEU A 1 83 ? 2.871 0.478 -9.865 1.00 86.75 83 LEU A C 1
ATOM 628 O O . LEU A 1 83 ? 3.890 0.768 -10.491 1.00 86.75 83 LEU A O 1
ATOM 632 N N . ASN A 1 84 ? 1.851 -0.166 -10.425 1.00 85.44 84 ASN A N 1
ATOM 633 C CA . ASN A 1 84 ? 1.873 -0.573 -11.822 1.00 85.44 84 ASN A CA 1
ATOM 634 C C . ASN A 1 84 ? 1.819 0.657 -12.758 1.00 85.44 84 ASN A C 1
ATOM 636 O O . ASN A 1 84 ? 0.782 1.326 -12.840 1.00 85.44 84 ASN A O 1
ATOM 640 N N . PRO A 1 85 ? 2.883 0.955 -13.523 1.00 79.56 85 PRO A N 1
ATOM 641 C CA . PRO A 1 85 ? 2.942 2.153 -14.356 1.00 79.56 85 PRO A CA 1
ATOM 642 C C . PRO A 1 85 ? 1.893 2.172 -15.474 1.00 79.56 85 PRO A C 1
ATOM 644 O O . PRO A 1 85 ? 1.569 3.248 -15.961 1.00 79.56 85 PRO A O 1
ATOM 647 N N . SER A 1 86 ? 1.332 1.025 -15.871 1.00 81.06 86 SER A N 1
ATOM 648 C CA . SER A 1 86 ? 0.245 0.955 -16.859 1.00 81.06 86 SER A CA 1
ATOM 649 C C . SER A 1 86 ? -1.108 1.412 -16.306 1.00 81.06 86 SER A C 1
ATOM 651 O O . SER A 1 86 ? -2.008 1.716 -17.081 1.00 81.06 86 SER A O 1
ATOM 653 N N . LEU A 1 87 ? -1.262 1.448 -14.981 1.00 76.06 87 LEU A N 1
ATOM 654 C CA . LEU A 1 87 ? -2.479 1.903 -14.298 1.00 76.06 87 LEU A CA 1
ATOM 655 C C . LEU A 1 87 ? -2.327 3.316 -13.749 1.00 76.06 87 LEU A C 1
ATOM 657 O O . LEU A 1 87 ? -3.283 4.083 -13.707 1.00 76.06 87 LEU A O 1
ATOM 661 N N . PHE A 1 88 ? -1.105 3.646 -13.344 1.00 73.50 88 PHE A N 1
ATOM 662 C CA . PHE A 1 88 ? -0.730 4.941 -12.797 1.00 73.50 88 PHE A CA 1
ATOM 663 C C . PHE A 1 88 ? 0.096 5.747 -13.790 1.00 73.50 88 PHE A C 1
ATOM 665 O O . PHE A 1 88 ? 0.950 6.522 -13.360 1.00 73.50 88 PHE A O 1
ATOM 672 N N . THR A 1 89 ? -0.115 5.533 -15.098 1.00 59.75 89 THR A N 1
ATOM 673 C CA . THR A 1 89 ? 0.592 6.237 -16.175 1.00 59.75 89 THR A CA 1
ATOM 674 C C . THR A 1 89 ? 0.767 7.681 -15.759 1.00 59.75 89 THR A C 1
ATOM 676 O O . THR A 1 89 ? -0.230 8.373 -15.537 1.00 59.75 89 THR A O 1
ATOM 679 N N . ARG A 1 90 ? 2.036 8.102 -15.593 1.00 52.62 90 ARG A N 1
ATOM 680 C CA . ARG A 1 90 ? 2.404 9.509 -15.415 1.00 52.62 90 ARG A CA 1
ATOM 681 C C . ARG A 1 90 ? 1.516 10.270 -16.377 1.00 52.62 90 ARG A C 1
ATOM 683 O O . ARG A 1 90 ? 1.579 9.982 -17.571 1.00 52.62 90 ARG A O 1
ATOM 690 N N . ALA A 1 91 ? 0.683 11.176 -15.866 1.00 45.81 91 ALA A N 1
ATOM 691 C CA . ALA A 1 91 ? 0.092 12.189 -16.715 1.00 45.81 91 ALA A CA 1
ATOM 692 C C . ALA A 1 91 ? 1.266 12.749 -17.520 1.00 45.81 91 ALA A C 1
ATOM 694 O O . ALA A 1 91 ? 2.209 13.295 -16.941 1.00 45.81 91 ALA A O 1
ATOM 695 N N . GLY A 1 92 ? 1.300 12.422 -18.812 1.00 39.22 92 GLY A N 1
ATOM 696 C CA . GLY A 1 92 ? 2.341 12.889 -19.697 1.00 39.22 92 GLY A CA 1
ATOM 697 C C . GLY A 1 92 ? 2.238 14.396 -19.665 1.00 39.22 92 GLY A C 1
ATOM 698 O O . GLY A 1 92 ? 1.254 14.952 -20.142 1.00 39.22 92 GLY A O 1
ATOM 699 N N . THR A 1 93 ? 3.208 15.051 -19.041 1.00 37.69 93 THR A N 1
ATOM 700 C CA . THR A 1 93 ? 3.501 16.443 -19.336 1.00 37.69 93 THR A CA 1
ATOM 701 C C . THR A 1 93 ? 3.943 16.469 -20.795 1.00 37.69 93 THR A C 1
ATOM 703 O O . THR A 1 93 ? 5.081 16.125 -21.110 1.00 37.69 93 THR A O 1
ATOM 706 N N . HIS A 1 94 ? 2.986 16.756 -21.677 1.00 36.44 94 HIS A N 1
ATOM 707 C CA . HIS A 1 94 ? 3.254 17.460 -22.924 1.00 36.44 94 HIS A CA 1
ATOM 708 C C . HIS A 1 94 ? 3.519 18.931 -22.606 1.00 36.44 94 HIS A C 1
ATOM 710 O O . HIS A 1 94 ? 2.864 19.450 -21.671 1.00 36.44 94 HIS A O 1
#

Mean predicted aligned error: 8.73 Å

Sequence (94 aa):
MAEVFKDMEEGNWDRVPKLVEMLGRGAMGGRISALKIKEVCKELGMLEAVDRLIAELKAGGVISPSLGSFPEATQQRGPIYELNPSLFTRAGTH

Foldseek 3Di:
DQPLCVPPPDPCSVCVVVLLVQQLVQADPQKDWLVSSCVSCVVVVNNVCSVVVVVSCVVVQQKDWDPVCVVVCVVVVGTMIGGDCVVSVPPDPD

Nearest PDB structures (foldseek):
  5ey0-assembly1_B  TM=5.995E-01  e=2.304E-01  Staphylococcus aureus subsp. aureus Mu3
  4rgl-assembly1_A  TM=5.726E-01  e=4.084E-01  Oleidesulfovibrio alaskensis G20
  6a6i-assembly4_G  TM=5.951E-01  e=7.713E-01  Homo sapiens
  6cmv-assembly3_F  TM=5.094E-01  e=8.219E-01  Sulfolobus acidocaldariu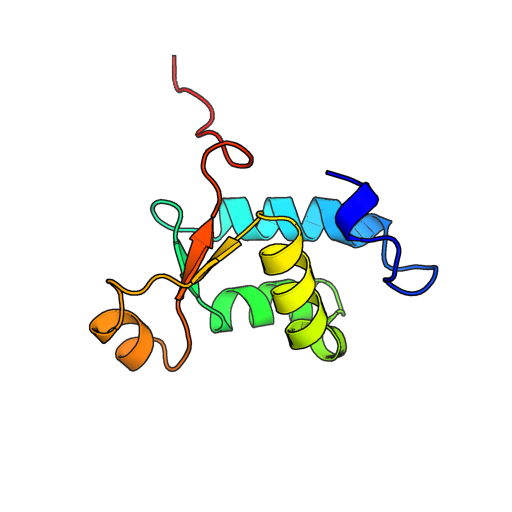s
  5ubd-assembly2_B  TM=4.916E-01  e=3.330E+00  Vibrio cholerae

Solvent-accessible surface area (backbone atoms only — not comparable to full-atom values): 5550 Å² total; per-residue (Å²): 128,78,73,60,55,75,81,57,65,97,77,54,70,79,51,48,64,52,47,54,52,50,52,58,73,67,27,62,95,48,32,40,40,51,58,56,53,45,50,54,27,47,78,70,74,38,56,92,46,42,72,58,48,54,49,38,34,39,75,58,58,46,33,44,81,42,80,88,41,56,74,56,18,62,74,60,74,34,61,37,28,31,49,32,57,91,80,59,54,71,80,74,82,123

Radius of gyration: 13.1 Å; Cα contacts (8 Å, |Δi|>4): 91; chains: 1; bounding box: 39×27×32 Å

pLDDT: mean 73.78, std 14.15, range [36.44, 88.75]

Secondary structure (DSSP, 8-state):
-GGGGTTS-TT-TTHHHHHHHHHHHH-BTTEEEHHHHHHHHHHTT-GGGHHHHHHHHHHTTSEEE-GGGHHHHHHTTS-EEEE-TTTS------